Protein AF-A0A536WWW4-F1 (afdb_monomer_lite)

Secondary structure (DSSP, 8-state):
-B---EEEETTTTEEEEEEEEESSTT-GGG-EEEEETTT--EEEEEETTTEEEETTTTEEEEEEEEEEEEETTEEEEEEEETTT--EEEEEEEEB----

Structure (mmCIF, N/CA/C/O backbone):
data_AF-A0A536WWW4-F1
#
_entry.id   AF-A0A536WWW4-F1
#
loop_
_atom_site.group_PDB
_atom_site.id
_atom_site.type_symbol
_atom_site.label_atom_id
_atom_site.label_alt_id
_atom_site.label_comp_id
_atom_site.label_asym_id
_atom_site.label_entity_id
_atom_site.label_seq_id
_atom_site.pdbx_PDB_ins_code
_atom_site.Cartn_x
_atom_site.Cartn_y
_atom_site.Cartn_z
_atom_site.occupancy
_atom_site.B_iso_or_equiv
_atom_site.auth_seq_id
_atom_site.auth_comp_id
_atom_site.auth_asym_id
_atom_site.auth_atom_id
_atom_site.pdbx_PDB_model_num
ATOM 1 N N . MET A 1 1 ? 3.629 15.629 7.988 1.00 49.47 1 MET A N 1
ATOM 2 C CA . MET A 1 1 ? 3.938 14.280 7.468 1.00 49.47 1 MET A CA 1
ATOM 3 C C . MET A 1 1 ? 2.814 13.356 7.917 1.00 49.47 1 MET A C 1
ATOM 5 O O . MET A 1 1 ? 2.458 13.422 9.086 1.00 49.47 1 MET A O 1
ATOM 9 N N . ILE A 1 2 ? 2.185 12.604 7.008 1.00 59.00 2 ILE A N 1
ATOM 10 C CA . ILE A 1 2 ? 1.145 11.626 7.367 1.00 59.00 2 ILE A CA 1
ATOM 11 C C . ILE A 1 2 ? 1.844 10.283 7.562 1.00 59.00 2 ILE A C 1
ATOM 13 O O . ILE A 1 2 ? 2.377 9.732 6.603 1.00 59.00 2 ILE A O 1
ATOM 17 N N . GLU A 1 3 ? 1.841 9.768 8.786 1.00 74.75 3 GLU A N 1
ATOM 18 C CA . GLU A 1 3 ? 2.228 8.385 9.053 1.00 74.75 3 GLU A CA 1
ATOM 19 C C . GLU A 1 3 ? 1.008 7.495 8.802 1.00 74.75 3 GLU A C 1
ATOM 21 O O . GLU A 1 3 ? -0.064 7.707 9.378 1.00 74.75 3 GLU A O 1
ATOM 26 N N . ALA A 1 4 ? 1.129 6.543 7.878 1.00 81.06 4 ALA A N 1
ATOM 27 C CA . ALA A 1 4 ? 0.034 5.635 7.575 1.00 81.06 4 ALA A CA 1
ATOM 28 C C . ALA A 1 4 ? -0.143 4.650 8.737 1.00 81.06 4 ALA A C 1
ATOM 30 O O . ALA A 1 4 ? 0.740 3.853 9.018 1.00 81.06 4 ALA A O 1
ATOM 31 N N . THR A 1 5 ? -1.301 4.682 9.389 1.00 88.62 5 THR A N 1
ATOM 32 C CA . THR A 1 5 ? -1.652 3.778 10.499 1.00 88.62 5 THR A CA 1
ATOM 33 C C . THR A 1 5 ? -2.740 2.782 10.111 1.00 88.62 5 THR A C 1
ATOM 35 O O . THR A 1 5 ? -2.973 1.795 10.807 1.00 88.62 5 THR A O 1
ATOM 38 N N . HIS A 1 6 ? -3.418 3.018 8.988 1.00 92.62 6 HIS A N 1
ATOM 39 C CA . HIS A 1 6 ? -4.521 2.196 8.515 1.00 92.62 6 HIS A CA 1
ATOM 40 C C . HIS A 1 6 ? -4.513 2.049 6.992 1.00 92.62 6 HIS A C 1
ATOM 42 O O . HIS A 1 6 ? -3.983 2.879 6.251 1.00 92.62 6 HIS A O 1
ATOM 48 N N . VAL A 1 7 ? -5.196 1.012 6.516 1.00 93.19 7 VAL A N 1
ATOM 49 C CA . VAL A 1 7 ? -5.400 0.719 5.097 1.00 93.19 7 VAL A CA 1
ATOM 50 C C . VAL A 1 7 ? -6.853 0.336 4.834 1.00 93.19 7 VAL A C 1
ATOM 52 O O . VAL A 1 7 ? -7.508 -0.284 5.678 1.00 93.19 7 VAL A O 1
ATOM 55 N N . TYR A 1 8 ? -7.381 0.686 3.658 1.00 92.81 8 TYR A N 1
ATOM 56 C CA . TYR A 1 8 ? -8.609 0.050 3.180 1.00 92.81 8 TYR A CA 1
ATOM 57 C C . TYR A 1 8 ? -8.284 -1.380 2.746 1.00 92.81 8 TYR A C 1
ATOM 59 O O . TYR A 1 8 ? -7.610 -1.595 1.740 1.00 92.81 8 TYR A O 1
ATOM 67 N N . CYS A 1 9 ? -8.770 -2.359 3.500 1.00 95.12 9 CYS A N 1
ATOM 68 C CA . CYS A 1 9 ? -8.572 -3.764 3.186 1.00 95.12 9 CYS A CA 1
ATOM 69 C C . CYS A 1 9 ? -9.708 -4.260 2.288 1.00 95.12 9 CYS A C 1
ATOM 71 O O . CYS A 1 9 ? -10.860 -4.305 2.726 1.00 95.12 9 CYS A O 1
ATOM 73 N N . ALA A 1 10 ? -9.388 -4.672 1.058 1.00 92.94 10 ALA A N 1
ATOM 74 C CA . ALA A 1 10 ? -10.384 -5.180 0.112 1.00 92.94 10 ALA A CA 1
ATOM 75 C C . ALA A 1 10 ? -11.045 -6.480 0.603 1.00 92.94 10 ALA A C 1
ATOM 77 O O . ALA A 1 10 ? -12.243 -6.673 0.406 1.00 92.94 10 ALA A O 1
ATOM 78 N N . ASN A 1 11 ? -10.294 -7.326 1.319 1.00 96.25 11 ASN A N 1
ATOM 79 C CA . ASN A 1 11 ? -10.814 -8.565 1.898 1.00 96.25 11 ASN A CA 1
ATOM 80 C C . ASN A 1 11 ? -11.799 -8.302 3.055 1.00 96.25 11 ASN A C 1
ATOM 82 O O . ASN A 1 11 ? -12.889 -8.860 3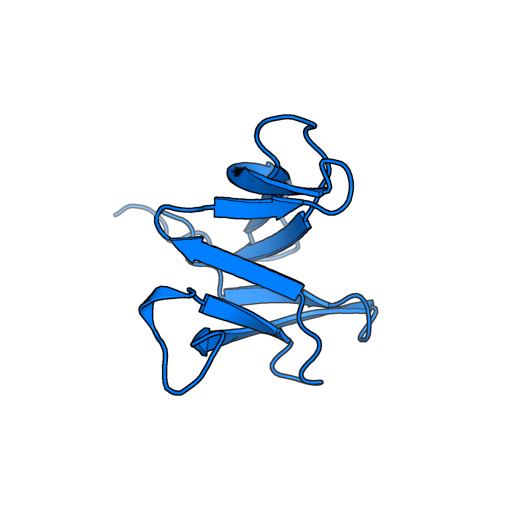.101 1.00 96.25 11 ASN A O 1
ATOM 86 N N . CYS A 1 12 ? -11.460 -7.389 3.972 1.00 96.25 12 CYS A N 1
ATOM 87 C CA . CYS A 1 12 ? -12.360 -6.989 5.063 1.00 96.25 12 CYS A CA 1
ATOM 88 C C . CYS A 1 12 ? -13.459 -6.006 4.625 1.00 96.25 12 CYS A C 1
ATOM 90 O O . CYS A 1 12 ? -14.358 -5.732 5.419 1.00 96.25 12 CYS A O 1
ATOM 92 N N . ARG A 1 13 ? -13.341 -5.422 3.425 1.00 95.44 13 ARG A N 1
ATOM 93 C CA . ARG A 1 13 ? -14.159 -4.312 2.903 1.00 95.44 13 ARG A CA 1
ATOM 94 C C . ARG A 1 13 ? -14.278 -3.127 3.869 1.00 95.44 13 ARG A C 1
ATOM 96 O O . ARG A 1 13 ? -15.302 -2.451 3.917 1.00 95.44 13 ARG A O 1
ATOM 103 N N . ALA A 1 14 ? -13.229 -2.871 4.647 1.00 93.81 14 ALA A N 1
ATOM 104 C CA . ALA A 1 14 ? -13.227 -1.877 5.714 1.00 93.81 14 ALA A CA 1
ATOM 105 C C . ALA A 1 14 ? -11.833 -1.277 5.924 1.00 93.81 14 ALA A C 1
ATOM 107 O O . ALA A 1 14 ? -10.821 -1.887 5.572 1.00 93.81 14 ALA A O 1
ATOM 108 N N . ILE A 1 15 ? -11.791 -0.101 6.55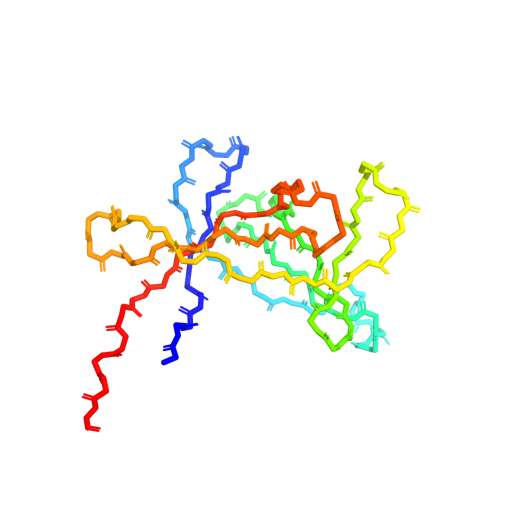3 1.00 92.56 15 ILE A N 1
ATOM 109 C CA . ILE A 1 15 ? -10.549 0.488 7.061 1.00 92.56 15 ILE A CA 1
ATOM 110 C C . ILE A 1 15 ? -10.105 -0.325 8.281 1.00 92.56 15 ILE A C 1
ATOM 112 O O . ILE A 1 15 ? -10.899 -0.571 9.195 1.00 92.56 15 ILE A O 1
ATOM 116 N N . LYS A 1 16 ? -8.853 -0.778 8.276 1.00 95.12 16 LYS A N 1
ATOM 117 C CA . LYS A 1 16 ? -8.246 -1.566 9.355 1.00 95.12 16 LYS A CA 1
ATOM 118 C C . LYS A 1 16 ? -6.822 -1.091 9.630 1.00 95.12 16 LYS A C 1
ATOM 120 O O . LYS A 1 16 ? -6.227 -0.502 8.726 1.00 95.12 16 LYS A O 1
ATOM 125 N N . PRO A 1 17 ? -6.284 -1.345 10.835 1.00 94.88 17 PRO A N 1
ATOM 126 C CA . PRO A 1 17 ? -4.877 -1.098 11.109 1.00 94.88 17 PRO A CA 1
ATOM 127 C C . PRO A 1 17 ? -3.998 -1.798 10.072 1.00 94.88 17 PRO A C 1
ATOM 129 O O . PRO A 1 17 ? -4.336 -2.892 9.593 1.00 94.88 17 PRO A O 1
ATOM 132 N N . VAL A 1 18 ? -2.920 -1.124 9.691 1.00 93.88 18 VAL A N 1
ATOM 133 C CA . VAL A 1 18 ? -1.915 -1.659 8.775 1.00 93.88 18 VAL A CA 1
ATOM 134 C C . VAL A 1 18 ? -0.701 -2.111 9.579 1.00 93.88 18 VAL A C 1
ATOM 136 O O . VAL A 1 18 ? -0.288 -1.430 10.512 1.00 93.88 18 VAL A O 1
ATOM 139 N N . GLU A 1 19 ? -0.151 -3.259 9.215 1.00 94.62 19 GLU A N 1
ATOM 140 C CA . GLU A 1 19 ? 1.139 -3.747 9.694 1.00 94.62 19 GLU A CA 1
ATOM 141 C C . GLU A 1 19 ? 2.157 -3.622 8.565 1.00 94.62 19 GLU A C 1
ATOM 143 O O . GLU A 1 19 ? 1.849 -3.919 7.405 1.00 94.62 19 GLU A O 1
ATOM 148 N N . PHE A 1 20 ? 3.355 -3.159 8.916 1.00 90.62 20 PHE A N 1
ATOM 149 C CA . PHE A 1 20 ? 4.485 -3.061 8.005 1.00 90.62 20 PHE A CA 1
ATOM 150 C C . PHE A 1 20 ? 5.531 -4.094 8.399 1.00 90.62 20 PHE A C 1
ATOM 152 O O . PHE A 1 20 ? 5.998 -4.107 9.536 1.00 90.62 20 PHE A O 1
ATOM 159 N N . GLU A 1 21 ? 5.909 -4.935 7.449 1.00 90.06 21 GLU A N 1
ATOM 160 C CA . GLU A 1 21 ? 6.922 -5.975 7.625 1.00 90.06 21 GLU A CA 1
ATOM 161 C C . GLU A 1 21 ? 7.845 -6.016 6.405 1.00 90.06 21 GLU A C 1
ATOM 163 O O . GLU A 1 21 ? 7.499 -5.497 5.339 1.00 90.06 21 GLU A O 1
ATOM 168 N N . HIS A 1 22 ? 9.023 -6.628 6.532 1.00 89.75 22 HIS A N 1
ATOM 169 C CA . HIS A 1 22 ? 9.848 -6.896 5.355 1.00 89.75 22 HIS A CA 1
ATOM 170 C C . HIS A 1 22 ? 9.065 -7.763 4.369 1.00 89.75 22 HIS A C 1
ATOM 172 O O . HIS A 1 22 ? 8.430 -8.742 4.756 1.00 89.75 22 HIS A O 1
ATOM 178 N N . PHE A 1 23 ? 9.100 -7.398 3.087 1.00 84.12 23 PHE A N 1
ATOM 179 C CA . PHE A 1 23 ? 8.383 -8.141 2.054 1.00 84.12 23 PHE A CA 1
ATOM 180 C C . PHE A 1 23 ? 8.883 -9.586 1.950 1.00 84.12 23 PHE A C 1
ATOM 182 O O . PHE A 1 23 ? 8.081 -10.510 1.818 1.00 84.12 23 PHE A O 1
ATOM 189 N N . LEU A 1 24 ? 10.199 -9.765 2.070 1.00 83.94 24 LEU A N 1
ATOM 190 C CA . LEU A 1 24 ? 10.855 -11.044 2.298 1.00 83.94 24 LEU A CA 1
ATOM 191 C C . LEU A 1 24 ? 11.620 -10.943 3.616 1.00 83.94 24 LEU A C 1
ATOM 193 O O . LEU A 1 24 ? 12.432 -10.034 3.778 1.00 83.94 24 LEU A O 1
ATOM 197 N N . ALA A 1 25 ? 11.353 -11.857 4.551 1.00 82.94 25 ALA A N 1
ATOM 198 C CA . ALA A 1 25 ? 11.896 -11.791 5.910 1.00 82.94 25 ALA A CA 1
ATOM 199 C C . ALA A 1 25 ? 13.432 -11.701 5.936 1.00 82.94 25 ALA A C 1
ATOM 201 O O . ALA A 1 25 ? 13.984 -10.908 6.698 1.00 82.94 25 ALA A O 1
ATOM 202 N N . ASP A 1 26 ? 14.088 -12.455 5.053 1.00 87.31 26 ASP A N 1
ATOM 203 C CA . ASP A 1 26 ? 15.547 -12.573 4.988 1.00 87.31 26 ASP A CA 1
ATOM 204 C C . ASP A 1 26 ? 16.199 -11.606 3.983 1.00 87.31 26 ASP A C 1
ATOM 206 O O . ASP A 1 26 ? 17.421 -11.568 3.878 1.00 87.31 26 ASP A O 1
ATOM 210 N N . GLU A 1 27 ? 15.409 -10.809 3.253 1.00 83.88 27 GLU A N 1
ATOM 211 C CA . GLU A 1 27 ? 15.918 -9.873 2.242 1.00 83.88 27 GLU A CA 1
ATOM 212 C C . GLU A 1 27 ? 15.244 -8.490 2.372 1.00 83.88 27 GLU A C 1
ATOM 214 O O . GLU A 1 27 ? 14.346 -8.139 1.595 1.00 83.88 27 GLU A O 1
ATOM 219 N N . PRO A 1 28 ? 15.667 -7.667 3.354 1.00 78.56 28 PRO A N 1
ATOM 220 C CA . PRO A 1 28 ? 15.081 -6.347 3.601 1.00 78.56 28 PRO A CA 1
ATOM 221 C C . PRO A 1 28 ? 15.194 -5.383 2.413 1.00 78.56 28 PRO A C 1
ATOM 223 O O . PRO A 1 28 ? 14.381 -4.466 2.281 1.00 78.56 28 PRO A O 1
ATOM 226 N N . SER A 1 29 ? 16.180 -5.583 1.528 1.00 80.06 29 SER A N 1
ATOM 227 C CA . SER A 1 29 ? 16.389 -4.723 0.356 1.00 80.06 29 SER A CA 1
ATOM 228 C C . SER A 1 29 ? 15.239 -4.797 -0.657 1.00 80.06 29 SER A C 1
ATOM 230 O O . SER A 1 29 ? 15.022 -3.855 -1.423 1.00 80.06 29 SER A O 1
ATOM 232 N N . MET A 1 30 ? 14.448 -5.874 -0.612 1.00 82.06 30 MET A N 1
ATOM 233 C CA . MET A 1 30 ? 13.294 -6.085 -1.488 1.00 82.06 30 MET A CA 1
ATOM 234 C C . MET A 1 30 ? 12.071 -5.250 -1.089 1.00 82.06 30 MET A C 1
ATOM 236 O O . MET A 1 30 ? 11.100 -5.177 -1.845 1.00 82.06 30 MET A O 1
ATOM 240 N N . GLY A 1 31 ? 12.130 -4.572 0.060 1.00 87.31 31 GLY A N 1
ATOM 241 C CA . GLY A 1 31 ? 11.154 -3.575 0.477 1.00 87.31 31 GLY A CA 1
ATOM 242 C C . GLY A 1 31 ? 10.218 -4.037 1.589 1.00 87.31 31 GLY A C 1
ATOM 243 O O . GLY A 1 31 ? 10.465 -5.007 2.304 1.00 87.31 31 GLY A O 1
ATOM 244 N N . THR A 1 32 ? 9.123 -3.302 1.748 1.00 89.62 32 THR A N 1
ATOM 245 C CA . THR A 1 32 ? 8.182 -3.428 2.863 1.00 89.62 32 THR A CA 1
ATOM 246 C C . THR A 1 32 ? 6.808 -3.841 2.351 1.00 89.62 32 THR A C 1
ATOM 248 O O . THR A 1 32 ? 6.244 -3.198 1.464 1.00 89.62 32 THR A O 1
ATOM 251 N N . ALA A 1 33 ? 6.237 -4.893 2.927 1.00 91.12 33 ALA A N 1
ATOM 252 C CA . ALA A 1 33 ? 4.840 -5.248 2.745 1.00 91.12 33 ALA A CA 1
ATOM 253 C C . ALA A 1 33 ? 3.967 -4.430 3.698 1.00 91.12 33 ALA A C 1
ATOM 255 O O . ALA A 1 33 ? 4.259 -4.334 4.887 1.00 91.12 33 ALA A O 1
ATOM 256 N N . ALA A 1 34 ? 2.865 -3.886 3.189 1.00 92.00 34 ALA A N 1
ATOM 257 C CA . ALA A 1 34 ? 1.813 -3.302 4.006 1.00 92.00 34 ALA A CA 1
ATOM 258 C C . ALA A 1 34 ? 0.607 -4.244 4.019 1.00 92.00 34 ALA A C 1
ATOM 260 O O . ALA A 1 34 ? -0.046 -4.452 2.987 1.00 92.00 34 ALA A O 1
ATOM 261 N N . ARG A 1 35 ? 0.297 -4.819 5.180 1.00 94.88 35 ARG A N 1
ATOM 262 C CA . ARG A 1 35 ? -0.766 -5.817 5.340 1.00 94.88 35 ARG A CA 1
ATOM 263 C C . ARG A 1 35 ? -1.870 -5.338 6.257 1.00 94.88 35 ARG A C 1
ATOM 265 O O . ARG A 1 35 ? -1.671 -4.537 7.161 1.00 94.88 35 ARG A O 1
ATOM 272 N N . CYS A 1 36 ? -3.072 -5.855 6.038 1.00 96.38 36 CYS A N 1
ATOM 273 C CA . CYS A 1 36 ? -4.160 -5.676 6.985 1.00 96.38 36 CYS A CA 1
ATOM 274 C C . CYS A 1 36 ? -3.890 -6.492 8.256 1.00 96.38 36 CYS A C 1
ATOM 276 O O . CYS A 1 36 ? -4.016 -7.716 8.216 1.00 96.38 36 CYS A O 1
ATOM 278 N N . ALA A 1 37 ? -3.677 -5.817 9.387 1.00 96.12 37 ALA A N 1
ATOM 279 C CA . ALA A 1 37 ? -3.408 -6.438 10.691 1.00 96.12 37 ALA A CA 1
ATOM 280 C C . ALA A 1 37 ? -4.494 -7.434 11.151 1.00 96.12 37 ALA A C 1
ATOM 282 O O . ALA A 1 37 ? -4.275 -8.303 11.982 1.00 96.12 37 ALA A O 1
ATOM 283 N N . ARG A 1 38 ? -5.717 -7.320 10.610 1.00 97.06 38 ARG A N 1
ATOM 284 C CA . ARG A 1 38 ? -6.829 -8.218 10.959 1.00 97.06 38 ARG A CA 1
ATOM 285 C C . ARG A 1 38 ? -6.805 -9.551 10.211 1.00 97.06 38 ARG A C 1
ATOM 287 O O . ARG A 1 38 ? -7.273 -10.545 10.750 1.00 97.06 38 ARG A O 1
ATOM 294 N N . CYS A 1 39 ? -6.427 -9.550 8.934 1.00 96.69 39 CYS A N 1
ATOM 295 C CA . CYS A 1 39 ? -6.643 -10.711 8.055 1.00 96.69 39 CYS A CA 1
ATOM 296 C C . CYS A 1 39 ? -5.437 -11.076 7.187 1.00 96.69 39 CYS A C 1
ATOM 298 O O . CYS A 1 39 ? -5.566 -11.927 6.314 1.00 96.69 39 CYS A O 1
ATOM 300 N N . GLY A 1 40 ? -4.301 -10.397 7.359 1.00 94.94 40 GLY A N 1
ATOM 301 C CA . GLY A 1 40 ? -3.064 -10.656 6.620 1.00 94.94 40 GLY A CA 1
ATOM 302 C C . GLY A 1 40 ? -3.089 -10.262 5.138 1.00 94.94 40 GLY A C 1
ATOM 303 O O . GLY A 1 40 ? -2.086 -10.437 4.445 1.00 94.94 40 GLY A O 1
ATOM 304 N N . TRP A 1 41 ? -4.206 -9.722 4.632 1.00 94.88 41 TRP A N 1
ATOM 305 C CA . TRP A 1 41 ? -4.326 -9.317 3.230 1.00 94.88 41 TRP A CA 1
ATOM 306 C C . TRP A 1 41 ? -3.255 -8.282 2.867 1.00 94.88 41 TRP A C 1
ATOM 308 O O . TRP A 1 41 ? -3.171 -7.234 3.513 1.00 94.88 41 TRP A O 1
ATOM 318 N N . LEU A 1 42 ? -2.457 -8.587 1.840 1.00 92.12 42 LEU A N 1
ATOM 319 C CA . LEU A 1 42 ? -1.426 -7.702 1.307 1.00 92.12 42 LEU A CA 1
ATOM 320 C C . LEU A 1 42 ? -2.082 -6.561 0.533 1.00 92.12 42 LEU A C 1
ATOM 322 O O . LEU A 1 42 ? -2.717 -6.796 -0.492 1.00 92.12 42 LEU A O 1
ATOM 326 N N . ALA A 1 43 ? -1.921 -5.335 1.024 1.00 91.19 43 ALA A N 1
ATOM 327 C CA . ALA A 1 43 ? -2.492 -4.162 0.382 1.00 91.19 43 ALA A CA 1
ATOM 328 C C . ALA A 1 43 ? -1.590 -3.596 -0.712 1.00 91.19 43 ALA A C 1
ATOM 330 O O . ALA A 1 43 ? -2.075 -3.252 -1.785 1.00 91.19 43 ALA A O 1
ATOM 331 N N . PHE A 1 44 ? -0.292 -3.483 -0.437 1.00 89.00 44 PHE A N 1
ATOM 332 C CA . PHE A 1 44 ? 0.730 -3.152 -1.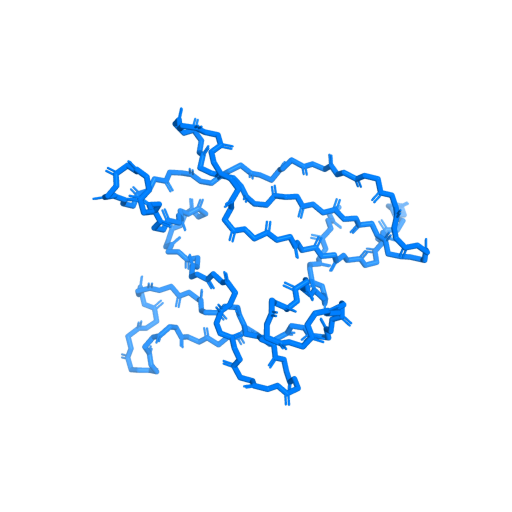424 1.00 89.00 44 PHE A CA 1
ATOM 333 C C . PHE A 1 44 ? 2.115 -3.518 -0.884 1.00 89.00 44 PHE A C 1
ATOM 335 O O . PHE A 1 44 ? 2.295 -3.697 0.323 1.00 89.00 44 PHE A O 1
ATOM 342 N N . THR A 1 45 ? 3.087 -3.579 -1.790 1.00 89.25 45 THR A N 1
ATOM 343 C CA . THR A 1 45 ? 4.509 -3.672 -1.457 1.00 89.25 45 THR A CA 1
ATOM 344 C C . THR A 1 45 ? 5.183 -2.374 -1.863 1.00 89.25 45 THR A C 1
ATOM 346 O O . THR A 1 45 ? 5.014 -1.907 -2.993 1.00 89.25 45 THR A O 1
ATOM 349 N N . MET A 1 46 ? 5.935 -1.793 -0.939 1.00 87.06 46 MET A N 1
ATOM 350 C CA . MET A 1 46 ? 6.765 -0.626 -1.169 1.00 87.06 46 MET A CA 1
ATOM 351 C C . MET A 1 46 ? 8.201 -1.099 -1.367 1.00 87.06 46 MET A C 1
ATOM 353 O O . MET A 1 46 ? 8.845 -1.561 -0.431 1.00 87.06 46 MET A O 1
ATOM 357 N N . ILE A 1 47 ? 8.674 -1.030 -2.602 1.00 85.06 47 ILE A N 1
ATOM 358 C CA . ILE A 1 47 ? 10.042 -1.376 -2.988 1.00 85.06 47 ILE A CA 1
ATOM 359 C C . ILE A 1 47 ? 10.893 -0.108 -2.815 1.00 85.06 47 ILE A C 1
ATOM 361 O O . ILE A 1 47 ? 10.338 0.997 -2.800 1.00 85.06 47 ILE A O 1
ATOM 365 N N . SER A 1 48 ? 12.205 -0.267 -2.621 1.00 76.25 48 SER A N 1
ATOM 366 C CA . SER A 1 48 ? 13.180 0.812 -2.392 1.00 76.25 48 SER A CA 1
ATOM 367 C C . SER A 1 48 ? 12.846 2.136 -3.106 1.00 76.25 48 SER A C 1
ATOM 369 O O . SER A 1 48 ? 12.382 2.156 -4.246 1.00 76.25 48 SER A O 1
ATOM 371 N N . GLU A 1 49 ? 13.077 3.257 -2.408 1.00 73.00 49 GLU A N 1
ATOM 372 C CA . GLU A 1 49 ? 12.863 4.625 -2.921 1.00 73.00 49 GLU A CA 1
ATOM 373 C C . GLU A 1 49 ? 11.400 4.969 -3.278 1.00 73.00 49 GLU A C 1
ATOM 375 O O . GLU A 1 49 ? 11.129 5.656 -4.261 1.00 73.00 49 GLU A O 1
ATOM 380 N N . ALA A 1 50 ? 10.435 4.514 -2.467 1.00 84.88 50 ALA A N 1
ATOM 381 C CA . ALA A 1 50 ? 9.005 4.788 -2.665 1.00 84.88 50 ALA A CA 1
ATOM 382 C C . ALA A 1 50 ? 8.485 4.308 -4.034 1.00 84.88 50 ALA A C 1
ATOM 384 O O . ALA A 1 50 ? 7.731 4.999 -4.725 1.00 84.88 50 ALA A O 1
ATOM 385 N N . ARG A 1 51 ? 8.884 3.097 -4.431 1.00 90.94 51 ARG A N 1
ATOM 386 C CA . ARG A 1 51 ? 8.424 2.441 -5.658 1.00 90.94 51 ARG A CA 1
ATOM 387 C C . ARG A 1 51 ? 7.390 1.371 -5.334 1.00 90.94 51 ARG A C 1
ATOM 389 O O . ARG A 1 51 ? 7.346 0.826 -4.236 1.00 90.94 51 ARG A O 1
ATOM 396 N N . VAL A 1 52 ? 6.533 1.070 -6.298 1.00 90.62 52 VAL A N 1
ATOM 397 C CA . VAL A 1 52 ? 5.473 0.062 -6.179 1.00 90.62 52 VAL A CA 1
ATOM 398 C C . VAL A 1 52 ? 5.407 -0.756 -7.457 1.00 90.62 52 VAL A C 1
ATOM 400 O O . VAL A 1 52 ? 5.576 -0.220 -8.555 1.00 90.62 52 VAL A O 1
ATOM 403 N N . TYR A 1 53 ? 5.127 -2.052 -7.330 1.00 88.44 53 TYR A N 1
ATOM 404 C CA . TYR A 1 53 ? 4.738 -2.847 -8.490 1.00 88.44 53 TYR A CA 1
ATOM 405 C C . TYR A 1 53 ? 3.357 -2.389 -8.983 1.00 88.44 53 TYR A C 1
ATOM 407 O O . TYR A 1 53 ? 2.406 -2.267 -8.202 1.00 88.44 53 TYR A O 1
ATOM 415 N N . CYS A 1 54 ? 3.251 -2.095 -10.277 1.00 91.19 54 CYS A N 1
ATOM 416 C CA . CYS A 1 54 ? 2.003 -1.712 -10.919 1.00 91.19 54 CYS A CA 1
ATOM 417 C C . CYS A 1 54 ? 1.603 -2.768 -11.945 1.00 91.19 54 CYS A C 1
ATOM 419 O O . CYS A 1 54 ? 2.179 -2.799 -13.024 1.00 91.19 54 CYS A O 1
ATOM 421 N N . ASP A 1 55 ? 0.552 -3.531 -11.655 1.00 90.25 55 ASP A N 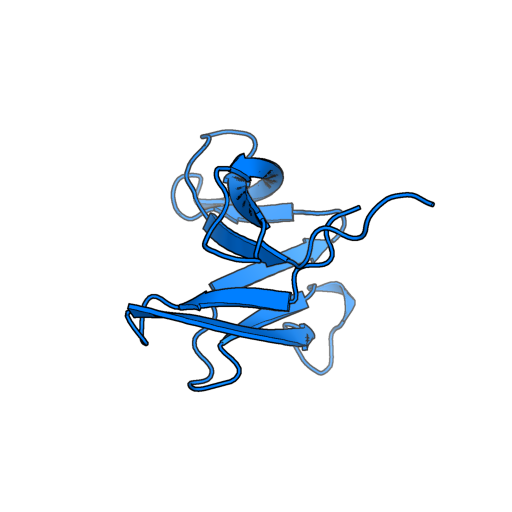1
ATOM 422 C CA . ASP A 1 55 ? -0.036 -4.524 -12.568 1.00 90.25 55 ASP A CA 1
ATOM 423 C C . ASP A 1 55 ? -0.406 -3.960 -13.956 1.00 90.25 55 ASP A C 1
ATOM 425 O O . ASP A 1 55 ? -0.194 -4.619 -14.963 1.00 90.25 55 ASP A O 1
ATOM 429 N N . VAL A 1 56 ? -0.897 -2.718 -14.039 1.00 93.94 56 VAL A N 1
ATOM 430 C CA . VAL A 1 56 ? -1.262 -2.070 -15.315 1.00 93.94 56 VAL A CA 1
ATOM 431 C C . VAL A 1 56 ? -0.041 -1.798 -16.198 1.00 93.94 56 VAL A C 1
ATOM 433 O O . VAL A 1 56 ? -0.141 -1.868 -17.417 1.00 93.94 56 VAL A O 1
ATOM 436 N N . CYS A 1 57 ? 1.095 -1.436 -15.599 1.00 94.38 57 CYS A N 1
ATOM 437 C CA . CYS A 1 57 ? 2.340 -1.201 -16.337 1.00 94.38 57 CYS A CA 1
ATOM 438 C C . CYS A 1 57 ? 3.210 -2.457 -16.427 1.00 94.38 57 CYS A C 1
ATOM 440 O O . CYS A 1 57 ? 4.227 -2.414 -17.108 1.00 94.38 57 CYS A O 1
ATOM 442 N N . ASP A 1 58 ? 2.848 -3.495 -15.673 1.00 93.50 58 ASP A N 1
ATOM 443 C CA . ASP A 1 58 ? 3.632 -4.693 -15.396 1.00 93.50 58 ASP A CA 1
ATOM 444 C C . ASP A 1 58 ? 5.102 -4.413 -15.012 1.00 93.50 58 ASP A C 1
ATOM 446 O O . ASP A 1 58 ? 6.036 -5.059 -15.473 1.00 93.50 58 ASP A O 1
ATOM 450 N N . GLU A 1 59 ? 5.336 -3.394 -14.174 1.00 93.19 59 GLU A N 1
ATOM 451 C CA . GLU A 1 59 ? 6.692 -2.973 -13.792 1.00 93.19 59 GLU A CA 1
ATOM 452 C C . GLU A 1 59 ? 6.725 -2.293 -12.414 1.00 93.19 59 GLU A C 1
ATOM 454 O O . GLU A 1 59 ? 5.716 -1.775 -11.918 1.00 93.19 59 GLU A O 1
ATOM 459 N N . VAL A 1 60 ? 7.913 -2.238 -11.801 1.00 90.69 60 VAL A N 1
ATOM 460 C CA . VAL A 1 60 ? 8.187 -1.452 -10.589 1.00 90.69 60 VAL A CA 1
ATOM 461 C C . VAL A 1 60 ? 8.386 0.022 -10.946 1.00 90.69 60 VAL A C 1
ATOM 463 O O . VAL A 1 60 ? 9.419 0.441 -11.483 1.00 90.69 60 VAL A O 1
ATOM 466 N N . ARG A 1 61 ? 7.397 0.845 -10.599 1.00 94.25 61 ARG A N 1
ATOM 467 C CA . ARG A 1 61 ? 7.353 2.273 -10.938 1.00 94.25 61 ARG A CA 1
ATOM 468 C C . ARG A 1 61 ? 7.404 3.153 -9.687 1.00 94.25 61 ARG A C 1
ATOM 470 O O . ARG A 1 61 ? 7.035 2.690 -8.608 1.00 94.25 61 ARG A O 1
ATOM 477 N N . PRO A 1 62 ? 7.842 4.419 -9.806 1.00 94.06 62 PRO A N 1
ATOM 478 C CA . PRO A 1 62 ? 7.720 5.378 -8.714 1.00 94.06 62 PRO A CA 1
ATOM 479 C C . PRO A 1 62 ? 6.266 5.494 -8.248 1.00 94.06 62 PRO A C 1
ATOM 481 O O . PRO A 1 62 ? 5.337 5.414 -9.062 1.00 94.06 62 PRO A O 1
ATOM 484 N N . ALA A 1 63 ? 6.065 5.674 -6.948 1.00 91.94 63 ALA A N 1
ATOM 485 C CA . ALA A 1 63 ? 4.753 5.884 -6.363 1.00 91.94 63 ALA A CA 1
ATOM 486 C C . ALA A 1 63 ? 4.506 7.369 -6.082 1.00 91.94 63 ALA A C 1
ATOM 488 O O . ALA A 1 63 ? 5.402 8.110 -5.687 1.00 91.94 63 ALA A O 1
ATOM 489 N N . LEU A 1 64 ? 3.256 7.792 -6.240 1.00 90.88 64 LEU A N 1
ATOM 490 C CA . LEU A 1 64 ? 2.770 9.091 -5.789 1.00 90.88 64 LEU A CA 1
ATOM 491 C C . LEU A 1 64 ? 1.791 8.883 -4.643 1.00 90.88 64 LEU A C 1
ATOM 493 O O . LEU A 1 64 ? 0.873 8.065 -4.749 1.00 90.88 64 LEU A O 1
ATOM 497 N N . LEU A 1 65 ? 1.949 9.670 -3.581 1.00 87.38 65 LEU A N 1
ATOM 498 C CA . LEU A 1 65 ? 0.926 9.812 -2.557 1.00 87.38 65 LEU A CA 1
ATOM 499 C C . LEU A 1 65 ? 0.014 10.976 -2.942 1.00 87.38 65 LEU A C 1
ATOM 501 O O . LEU A 1 65 ? 0.402 12.138 -2.875 1.00 87.38 65 LEU A O 1
ATOM 505 N N . HIS A 1 66 ? -1.204 10.656 -3.363 1.00 86.12 66 HIS A N 1
ATOM 506 C CA . HIS A 1 66 ? -2.235 11.650 -3.626 1.00 86.12 66 HIS A CA 1
ATOM 507 C C . HIS A 1 66 ? -3.133 11.779 -2.397 1.00 86.12 66 HIS A C 1
ATOM 509 O O . HIS A 1 66 ? -3.910 10.866 -2.101 1.00 86.12 66 HIS A O 1
ATOM 515 N N . GLU A 1 67 ? -3.020 12.889 -1.671 1.00 77.75 67 GLU A N 1
ATOM 516 C CA . GLU A 1 67 ? -3.875 13.163 -0.515 1.00 77.75 67 GLU A CA 1
ATOM 517 C C . GLU A 1 67 ? -5.350 13.216 -0.931 1.00 77.75 67 GLU A C 1
ATOM 519 O O . GLU A 1 67 ? -5.713 13.779 -1.964 1.00 77.75 67 GLU A O 1
ATOM 524 N N . TYR A 1 68 ? -6.217 12.597 -0.133 1.00 70.75 68 TYR A N 1
ATOM 525 C CA . TYR A 1 68 ? -7.648 12.541 -0.399 1.00 70.75 68 TYR A CA 1
ATOM 526 C C . TYR A 1 68 ? -8.465 12.758 0.882 1.00 70.75 68 TYR A C 1
ATOM 528 O O . TYR A 1 68 ? -7.946 12.744 1.998 1.00 70.75 68 TYR A O 1
ATOM 536 N N . ARG A 1 69 ? -9.766 13.014 0.697 1.00 65.94 69 ARG A N 1
ATOM 537 C CA . ARG A 1 69 ? -10.719 13.465 1.719 1.00 65.94 69 ARG A CA 1
ATOM 538 C C . ARG A 1 69 ? -10.633 12.700 3.055 1.00 65.94 69 ARG A C 1
ATOM 540 O O . ARG A 1 69 ? -10.350 11.500 3.064 1.00 65.94 69 ARG A O 1
ATOM 547 N N . PRO A 1 70 ? -10.945 13.378 4.176 1.00 70.06 70 PRO A N 1
ATOM 548 C CA . PRO A 1 70 ? -10.988 12.762 5.498 1.00 70.06 70 PRO A CA 1
ATOM 549 C C . PRO A 1 70 ? -11.977 11.589 5.564 1.00 70.06 70 PRO A C 1
ATOM 551 O O . PRO A 1 70 ? -13.041 11.615 4.942 1.00 70.06 70 PRO A O 1
ATOM 554 N N . ALA A 1 71 ? -11.631 10.576 6.355 1.00 70.12 71 ALA A N 1
ATOM 555 C CA . ALA A 1 71 ? -12.492 9.462 6.738 1.00 70.12 71 ALA A CA 1
ATOM 556 C C . ALA A 1 71 ? -12.655 9.480 8.265 1.00 70.12 71 ALA A C 1
ATOM 558 O O . ALA A 1 71 ? -11.885 8.861 9.001 1.00 70.12 71 ALA A O 1
ATOM 559 N N . GLY A 1 72 ? -13.633 10.252 8.746 1.00 77.25 72 GLY A N 1
ATOM 560 C CA . GLY A 1 72 ? -13.773 10.545 10.173 1.00 77.25 72 GLY A CA 1
ATOM 561 C C . GLY A 1 72 ? -12.561 11.324 10.697 1.00 77.25 72 GLY A C 1
ATOM 562 O O . GLY A 1 72 ? -12.225 12.373 10.154 1.00 77.25 72 GLY A O 1
ATOM 563 N N . LEU A 1 73 ? -11.896 10.791 11.728 1.00 72.56 73 LEU A N 1
ATOM 564 C CA . LEU A 1 73 ? -10.683 11.374 12.328 1.00 72.56 73 LEU A CA 1
ATOM 565 C C . LEU A 1 73 ? -9.396 11.082 11.536 1.00 72.56 73 LEU A C 1
ATOM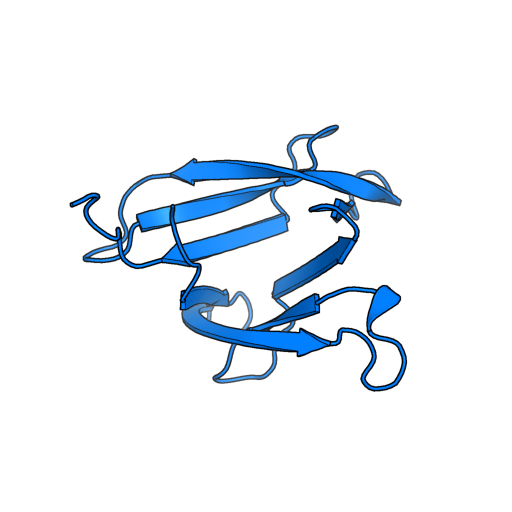 567 O O . LEU A 1 73 ? -8.335 11.617 11.857 1.00 72.56 73 LEU A O 1
ATOM 571 N N . LEU A 1 74 ? -9.467 10.227 10.514 1.00 75.12 74 LEU A N 1
ATOM 572 C CA . LEU A 1 74 ? -8.319 9.867 9.690 1.00 75.12 74 LEU A CA 1
ATOM 573 C C . LEU A 1 74 ? -8.243 10.746 8.439 1.00 75.12 74 LEU A C 1
ATOM 575 O O . LEU A 1 74 ? -9.258 11.092 7.834 1.00 75.12 74 LEU A O 1
ATOM 579 N N . SER A 1 75 ? -7.025 11.057 8.005 1.00 81.06 75 SER A N 1
ATOM 580 C CA . SER A 1 75 ? -6.752 11.639 6.689 1.00 81.06 75 SER A CA 1
ATOM 581 C C . SER A 1 75 ? -6.272 10.548 5.742 1.00 81.06 75 SER A C 1
ATOM 583 O O . SER A 1 75 ? -5.383 9.772 6.090 1.00 81.06 75 SER A O 1
ATOM 585 N N . GLY A 1 76 ? -6.906 10.455 4.574 1.00 82.69 76 GLY A N 1
ATOM 586 C CA . GLY A 1 76 ? -6.621 9.424 3.585 1.00 82.69 76 GLY A CA 1
ATOM 587 C C . GLY A 1 76 ? -5.613 9.877 2.532 1.00 82.69 76 GLY A C 1
ATOM 588 O O . GLY A 1 76 ? -5.544 11.050 2.178 1.00 82.69 76 GLY A O 1
ATOM 589 N N . GLY A 1 77 ? -4.873 8.927 1.976 1.00 87.62 77 GLY A N 1
ATOM 590 C CA . GLY A 1 77 ? -4.028 9.106 0.803 1.00 87.62 77 GLY A CA 1
ATOM 591 C C . GLY A 1 77 ? -4.146 7.903 -0.127 1.00 87.62 77 GLY A C 1
ATOM 592 O O . GLY A 1 77 ? -4.234 6.755 0.314 1.00 87.62 77 GLY A O 1
ATOM 593 N N . LEU A 1 78 ? -4.182 8.155 -1.430 1.00 89.25 78 LEU A N 1
ATOM 594 C CA . LEU A 1 78 ? -4.090 7.117 -2.449 1.00 89.25 78 LEU A CA 1
ATOM 595 C C . LEU A 1 78 ? -2.633 6.971 -2.868 1.00 89.25 78 LEU A C 1
ATOM 597 O O . LEU A 1 78 ? -2.044 7.918 -3.384 1.00 89.25 78 LEU A O 1
ATOM 601 N N . VAL A 1 79 ? -2.086 5.772 -2.704 1.00 90.94 79 VAL A N 1
ATOM 602 C CA . VAL A 1 79 ? -0.827 5.390 -3.345 1.00 90.94 79 VAL A CA 1
ATOM 603 C C . VAL A 1 79 ? -1.147 5.067 -4.796 1.00 90.94 79 VAL A C 1
ATOM 605 O O . VAL A 1 79 ? -2.007 4.224 -5.072 1.00 90.94 79 VAL A O 1
ATOM 608 N N . ARG A 1 80 ? -0.501 5.753 -5.733 1.00 93.06 80 ARG A N 1
ATOM 609 C CA . ARG A 1 80 ? -0.730 5.603 -7.177 1.00 93.06 80 ARG A CA 1
ATOM 610 C C . ARG A 1 80 ? 0.588 5.336 -7.888 1.00 93.06 80 ARG A C 1
ATOM 612 O O . ARG A 1 80 ? 1.629 5.806 -7.446 1.00 93.06 80 ARG A O 1
ATOM 619 N N . CYS A 1 81 ? 0.531 4.628 -9.010 1.00 94.06 81 CYS A N 1
ATOM 620 C CA . CYS A 1 81 ? 1.652 4.590 -9.947 1.00 94.06 81 CYS A CA 1
ATOM 621 C C . CYS A 1 81 ? 1.886 5.999 -10.517 1.00 94.06 81 CYS A C 1
ATOM 623 O O . CYS A 1 81 ? 0.936 6.622 -10.992 1.00 94.06 81 CYS A O 1
ATOM 625 N N . ALA A 1 82 ? 3.126 6.490 -10.497 1.00 94.62 82 ALA A N 1
ATOM 626 C CA . ALA A 1 82 ? 3.478 7.806 -11.035 1.00 94.62 82 ALA A CA 1
ATOM 627 C C . ALA A 1 82 ? 3.372 7.897 -12.567 1.00 94.62 82 ALA A C 1
ATOM 629 O O . ALA A 1 82 ? 3.329 8.996 -13.106 1.00 94.62 82 ALA A O 1
ATOM 630 N N . VAL A 1 83 ? 3.339 6.753 -13.262 1.00 95.62 83 VAL A N 1
ATOM 631 C CA . VAL A 1 83 ? 3.304 6.683 -14.731 1.00 95.62 83 VAL A CA 1
ATOM 632 C C . VAL A 1 83 ? 1.866 6.629 -15.246 1.00 95.62 83 VAL A C 1
ATOM 634 O O . VAL A 1 83 ? 1.436 7.505 -15.986 1.00 95.62 83 VAL A O 1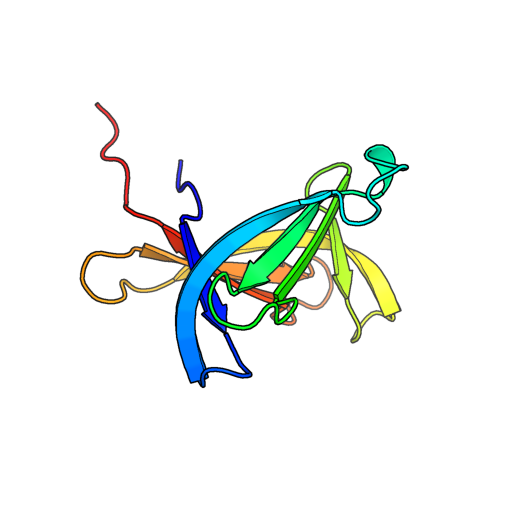
ATOM 637 N N . CYS A 1 84 ? 1.094 5.613 -14.846 1.00 95.81 84 CYS A N 1
ATOM 638 C CA . CYS A 1 84 ? -0.266 5.397 -15.359 1.00 95.81 84 CYS A CA 1
ATOM 639 C C . CYS A 1 84 ? -1.377 5.914 -14.433 1.00 95.81 84 CYS A C 1
ATOM 641 O O . CYS A 1 84 ? -2.556 5.747 -14.735 1.00 95.81 84 CYS A O 1
ATOM 643 N N . TYR A 1 85 ? -1.031 6.481 -13.272 1.00 94.31 85 TYR A N 1
ATOM 644 C CA . TYR A 1 85 ? -1.973 6.971 -12.257 1.00 94.31 85 TYR A CA 1
ATOM 645 C C . TYR A 1 85 ? -2.945 5.929 -11.688 1.00 94.31 85 TYR A C 1
ATOM 647 O O . TYR A 1 85 ? -3.841 6.282 -10.916 1.00 94.31 85 TYR A O 1
ATOM 655 N N . ALA A 1 86 ? -2.786 4.645 -11.987 1.00 93.62 86 ALA A N 1
ATOM 656 C CA . ALA A 1 86 ? -3.651 3.621 -11.430 1.00 93.62 86 ALA A CA 1
ATOM 657 C C . ALA A 1 86 ? -3.415 3.470 -9.913 1.00 93.62 86 ALA A C 1
ATOM 659 O O . ALA A 1 86 ? -2.271 3.418 -9.445 1.00 93.62 86 ALA A O 1
ATOM 660 N N . SER A 1 87 ? -4.503 3.430 -9.138 1.00 92.38 87 SER A N 1
ATOM 661 C CA . SER A 1 87 ? -4.462 3.323 -7.676 1.00 92.38 87 SER A CA 1
ATOM 662 C C . SER A 1 87 ? -3.959 1.952 -7.235 1.00 92.38 87 SER A C 1
ATOM 664 O O . SER A 1 87 ? -4.451 0.934 -7.707 1.00 92.38 87 SER A O 1
ATOM 666 N N . ARG A 1 88 ? -2.994 1.944 -6.316 1.00 92.50 88 ARG A N 1
ATOM 667 C CA . ARG A 1 88 ? -2.357 0.737 -5.776 1.00 92.50 88 ARG A CA 1
ATOM 668 C C . ARG A 1 88 ? -2.860 0.414 -4.377 1.00 92.50 88 ARG A C 1
ATOM 670 O O . ARG A 1 88 ? -3.175 -0.727 -4.083 1.00 92.50 88 ARG A O 1
ATOM 677 N N . ALA A 1 89 ? -2.994 1.434 -3.537 1.00 92.12 89 ALA A N 1
ATOM 678 C CA . ALA A 1 89 ? -3.529 1.287 -2.193 1.00 92.12 89 ALA A CA 1
ATOM 679 C C . ALA A 1 89 ? -4.230 2.564 -1.739 1.00 92.12 89 ALA A C 1
ATOM 681 O O . ALA A 1 89 ? -3.986 3.658 -2.257 1.00 92.12 89 ALA A O 1
ATOM 682 N N . ARG A 1 90 ? -5.090 2.422 -0.731 1.00 91.81 90 ARG A N 1
ATOM 683 C CA . ARG A 1 90 ? -5.670 3.545 0.002 1.00 91.81 90 ARG A CA 1
ATOM 684 C C . ARG A 1 90 ? -5.233 3.459 1.455 1.00 91.81 90 ARG A C 1
ATOM 686 O O . ARG A 1 90 ? -5.672 2.564 2.177 1.00 91.81 90 ARG A O 1
ATOM 693 N N . LEU A 1 91 ? -4.373 4.386 1.846 1.00 89.56 91 LEU A N 1
ATOM 694 C CA . LEU A 1 91 ? -3.814 4.498 3.184 1.00 89.56 91 LEU A CA 1
ATOM 695 C C . LEU A 1 91 ? -4.505 5.604 3.952 1.00 89.56 91 LEU A C 1
ATOM 697 O O . LEU A 1 91 ? -5.072 6.528 3.370 1.00 89.56 91 LEU A O 1
ATOM 701 N N . TYR A 1 92 ? -4.452 5.498 5.267 1.00 89.06 92 TYR A N 1
ATOM 702 C CA . TYR A 1 92 ? -4.989 6.495 6.164 1.00 89.06 92 TYR A CA 1
ATOM 703 C C . TYR A 1 92 ? -4.053 6.661 7.351 1.00 89.06 92 TYR A C 1
ATOM 705 O O . TYR A 1 92 ? -3.489 5.689 7.851 1.00 89.06 92 TYR A O 1
ATOM 713 N N . GLY A 1 93 ? -3.915 7.893 7.810 1.00 84.75 93 GLY A N 1
ATOM 714 C CA . GLY A 1 93 ? -3.143 8.245 8.991 1.00 84.75 93 GLY A CA 1
ATOM 715 C C . GLY A 1 93 ? -3.897 9.248 9.844 1.00 84.75 93 GLY A C 1
ATOM 716 O O . GLY A 1 93 ? -4.826 9.918 9.379 1.00 84.75 93 GLY A O 1
ATOM 717 N N . THR A 1 94 ? -3.497 9.378 11.100 1.00 71.69 94 THR A N 1
ATOM 718 C CA . THR A 1 94 ? -3.874 10.547 11.890 1.00 71.69 94 THR A CA 1
ATOM 719 C C . THR A 1 94 ? -3.105 11.744 11.333 1.00 71.69 94 THR A C 1
ATOM 721 O O . THR A 1 94 ? -1.908 11.662 11.056 1.00 71.69 94 THR A O 1
ATOM 724 N N . LYS A 1 95 ? -3.786 12.874 11.109 1.00 62.59 95 LYS A N 1
ATOM 725 C CA . LYS A 1 95 ? -3.078 14.120 10.796 1.00 62.59 95 LYS A CA 1
ATOM 726 C C . LYS A 1 95 ? -2.282 14.498 12.041 1.00 62.59 95 LYS A C 1
ATOM 728 O O . LYS A 1 95 ? -2.865 14.953 13.022 1.00 62.59 95 LYS A O 1
ATOM 733 N N . VAL A 1 96 ? -0.968 14.294 12.018 1.00 56.03 96 VAL A N 1
ATOM 734 C CA . VAL A 1 96 ? -0.091 14.888 13.025 1.00 56.03 96 VAL A CA 1
ATOM 735 C C . VAL A 1 96 ? -0.133 16.389 12.763 1.00 56.03 96 VAL A C 1
ATOM 737 O O . VAL A 1 96 ? 0.326 16.844 11.713 1.00 56.03 96 VAL A O 1
ATOM 740 N N . SER A 1 97 ? -0.772 17.151 13.656 1.00 42.94 97 SER A N 1
ATOM 741 C CA . SER A 1 97 ? -0.694 18.611 13.600 1.00 42.94 97 SER A CA 1
ATOM 742 C C . SER A 1 97 ? 0.782 18.974 13.669 1.00 42.94 97 SER A C 1
ATOM 744 O O . SER A 1 97 ? 1.457 18.574 14.618 1.00 42.94 97 SER A O 1
ATOM 746 N N . ALA A 1 98 ? 1.287 19.684 12.661 1.00 43.56 98 ALA A N 1
ATOM 747 C CA . ALA A 1 98 ? 2.588 20.320 12.778 1.00 43.56 98 ALA A CA 1
ATOM 748 C C . ALA A 1 98 ? 2.527 21.213 14.026 1.00 43.56 98 ALA A C 1
ATOM 750 O O . ALA A 1 98 ? 1.614 22.034 14.143 1.00 43.56 98 ALA A O 1
ATOM 751 N N . ARG A 1 99 ? 3.398 20.944 14.998 1.00 38.50 99 ARG A N 1
ATOM 752 C CA . ARG A 1 99 ? 3.711 21.915 16.044 1.00 38.50 99 ARG A CA 1
ATOM 753 C C . ARG A 1 99 ? 4.629 22.974 15.461 1.00 38.50 99 ARG A C 1
ATOM 755 O O . ARG A 1 99 ? 5.450 22.595 14.596 1.00 38.50 99 ARG A O 1
#

Foldseek 3Di:
DFDFQWWCAPVVNDIAGWDWDQPDNVCNQQFIFIAHPVPRHTQFTQHPPQWGQDPVVNDTAHWDWAWDDDDVQWTKTFTAGPPPRHTRTITIGHPPPDD

Sequence (99 aa):
MIEATHVYCANCRAIKPVEFEHFLADEPSMGTAARCARCGWLAFTMISEARVYCDVCDEVRPALLHEYRPAGLLSGGLVRCAVCYASRARLYGTKVSAR

Radius of gyration: 13.29 Å; chains: 1; bounding box: 30×34×32 Å

pLDDT: mean 85.72, std 12.28, range [38.5, 97.06]